Protein AF-A0AAE6G2M6-F1 (afdb_monomer)

Radius of gyration: 33.97 Å; Cα contacts (8 Å, |Δi|>4): 49; chains: 1; bounding box: 61×65×85 Å

Secondary structure (DSSP, 8-state):
----PPP--S-HHHHHHHHHH-HHHHHHHHHTT--HHHHHHHHHHHHH-TTPPPPPP---HHHHHHTT--PPPHHHHHHHHHHHHTTTTS-PPPGGG--S------S-----TT--TTPPPP---HHHHHHHHHHS----S---

Sequence (144 aa):
MSEQKPRLKRPVENVRAELLADPDTQRIAKSLDMELEAYVELVLDYAQNPDKEPTLIVAPDEELRAAGYNPPSTQDVANFFIAAANGELGIGPPKSYYSGFEGKQDDASKPSLRGDEGQEPVKVDEETSQKLRQHVPKGGPDRV

pLDDT: mean 75.99, std 15.02, range [40.41, 92.81]

Solvent-accessible surface area (backbone atoms only — not comparable to full-atom values): 9614 Å² total; per-residue (Å²): 132,86,79,79,65,76,64,67,86,65,64,66,70,62,52,50,54,50,47,74,71,31,68,65,53,48,52,50,19,59,74,68,77,40,58,52,70,61,45,52,52,53,54,50,49,45,36,70,37,57,85,63,72,87,82,85,83,87,71,57,66,67,59,39,41,76,73,71,44,82,72,78,50,75,63,56,53,50,50,50,53,52,35,50,76,70,54,68,68,75,72,60,76,58,78,88,70,60,82,84,70,83,65,79,86,68,85,86,72,78,88,60,96,78,73,65,88,86,65,80,82,78,89,68,58,69,71,60,51,53,58,53,57,70,72,49,82,84,78,72,87,87,81,134

Structure (mmCIF, N/CA/C/O backbone):
data_AF-A0AAE6G2M6-F1
#
_entry.id   AF-A0AAE6G2M6-F1
#
loop_
_atom_site.group_PDB
_atom_site.id
_atom_site.type_symbol
_atom_site.label_atom_id
_atom_site.label_alt_id
_atom_site.label_comp_id
_atom_site.label_asym_id
_atom_site.label_entity_id
_atom_site.label_seq_id
_atom_site.pdbx_PDB_ins_code
_atom_site.Cartn_x
_atom_site.Cartn_y
_atom_site.Cartn_z
_atom_site.occupancy
_atom_site.B_iso_or_equiv
_atom_site.auth_seq_id
_atom_site.auth_comp_id
_atom_site.auth_asym_id
_atom_site.auth_atom_id
_atom_site.pdbx_PDB_model_num
ATOM 1 N N . MET A 1 1 ? -16.065 15.489 -14.392 1.00 40.44 1 MET A N 1
ATOM 2 C CA . MET A 1 1 ? -15.084 15.486 -15.494 1.00 40.44 1 MET A CA 1
ATOM 3 C C . MET A 1 1 ? -14.088 14.391 -15.176 1.00 40.44 1 MET A C 1
ATOM 5 O O . MET A 1 1 ? -13.344 14.545 -14.220 1.00 40.44 1 MET A O 1
ATOM 9 N N . SER A 1 2 ? -14.160 13.251 -15.857 1.00 53.81 2 SER A N 1
ATOM 10 C CA . SER A 1 2 ? -13.215 12.151 -15.655 1.00 53.81 2 SER A CA 1
ATOM 11 C C . SER A 1 2 ? -11.900 12.550 -16.318 1.00 53.81 2 SER A C 1
ATOM 13 O O . SER A 1 2 ? -11.821 12.569 -17.546 1.00 53.81 2 SER A O 1
ATOM 15 N N . GLU A 1 3 ? -10.900 12.955 -15.540 1.00 62.78 3 GLU A N 1
ATOM 16 C CA . GLU A 1 3 ? -9.556 13.159 -16.079 1.00 62.78 3 GLU A CA 1
ATOM 17 C C . GLU A 1 3 ? -9.053 11.807 -16.596 1.00 62.78 3 GLU A C 1
ATOM 19 O O . GLU A 1 3 ? -8.903 10.852 -15.834 1.00 62.78 3 GLU A O 1
ATOM 24 N N . GLN A 1 4 ? -8.866 11.687 -17.914 1.00 62.31 4 GLN A N 1
ATOM 25 C CA . GLN A 1 4 ? -8.269 10.491 -18.499 1.00 62.31 4 GLN A CA 1
ATOM 26 C C . GLN A 1 4 ? -6.844 10.360 -17.970 1.00 62.31 4 GLN A C 1
ATOM 28 O O . GLN A 1 4 ? -5.968 11.165 -18.295 1.00 62.31 4 GLN A O 1
ATOM 33 N N . LYS A 1 5 ? -6.623 9.333 -17.153 1.00 66.94 5 LYS A N 1
ATOM 34 C CA . LYS A 1 5 ? -5.308 9.005 -16.617 1.00 66.94 5 LYS A CA 1
ATOM 35 C C . LYS A 1 5 ? -4.329 8.720 -17.772 1.00 66.94 5 LYS A C 1
ATOM 37 O O . LYS A 1 5 ? -4.695 8.043 -18.741 1.00 66.94 5 LYS A O 1
ATOM 42 N N . PRO A 1 6 ? -3.095 9.246 -17.706 1.00 69.00 6 PRO A N 1
ATOM 43 C CA . PRO A 1 6 ? -2.133 9.138 -18.793 1.00 69.00 6 PRO A CA 1
ATOM 44 C C . PRO A 1 6 ? -1.742 7.677 -19.033 1.00 69.00 6 PRO A C 1
ATOM 46 O O . PRO A 1 6 ? -1.255 6.995 -18.138 1.00 69.00 6 PRO A O 1
ATOM 49 N N . ARG A 1 7 ? -1.941 7.207 -20.268 1.00 74.81 7 ARG A N 1
ATOM 50 C CA . ARG A 1 7 ? -1.513 5.875 -20.720 1.00 74.81 7 ARG A CA 1
ATOM 51 C C . ARG A 1 7 ? -0.021 5.861 -21.035 1.00 74.81 7 ARG A C 1
ATOM 53 O O . ARG A 1 7 ? 0.515 6.858 -21.532 1.00 74.81 7 ARG A O 1
ATOM 60 N N . LEU A 1 8 ? 0.628 4.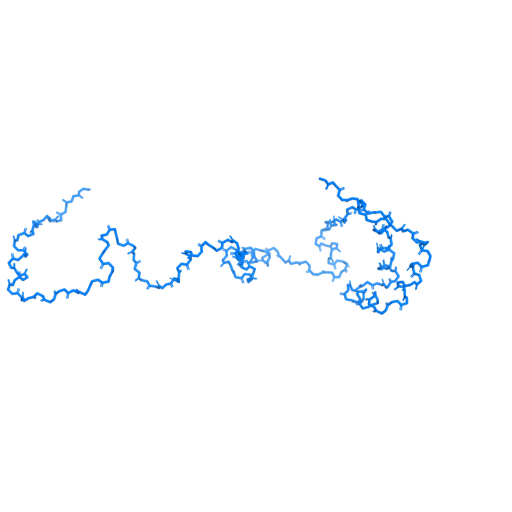717 -20.823 1.00 77.94 8 LEU A N 1
ATOM 61 C CA . LEU A 1 8 ? 2.008 4.500 -21.254 1.00 77.94 8 LEU A CA 1
ATOM 62 C C . LEU A 1 8 ? 2.112 4.677 -22.785 1.00 77.94 8 LEU A C 1
ATOM 64 O O . LEU A 1 8 ? 1.494 3.943 -23.551 1.00 77.94 8 LEU A O 1
ATOM 68 N N . LYS A 1 9 ? 2.868 5.685 -23.242 1.00 78.25 9 LYS A N 1
ATOM 69 C CA . LYS A 1 9 ? 3.095 5.967 -24.680 1.00 78.25 9 LYS A CA 1
ATOM 70 C C . LYS A 1 9 ? 4.384 5.343 -25.226 1.00 78.25 9 LYS A C 1
ATOM 72 O O . LYS A 1 9 ? 4.583 5.309 -26.436 1.00 78.25 9 LYS A O 1
ATOM 77 N N . ARG A 1 10 ? 5.285 4.928 -24.332 1.00 81.44 10 ARG A N 1
ATOM 78 C CA . ARG A 1 10 ? 6.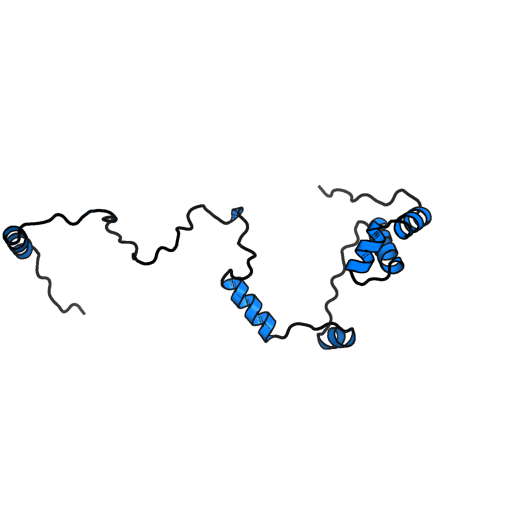601 4.357 -24.653 1.00 81.44 10 ARG A CA 1
ATOM 79 C C . ARG A 1 10 ? 6.511 2.821 -24.678 1.00 81.44 10 ARG A C 1
ATOM 81 O O . ARG A 1 10 ? 5.668 2.289 -23.960 1.00 81.44 10 ARG A O 1
ATOM 88 N N . PRO A 1 11 ? 7.357 2.116 -25.456 1.00 86.12 11 PRO A N 1
ATOM 89 C CA . PRO A 1 11 ? 7.412 0.653 -25.437 1.00 86.12 11 PRO A CA 1
ATOM 90 C C . PRO A 1 11 ? 7.692 0.117 -24.030 1.00 86.12 11 PRO A C 1
ATOM 92 O O . PRO A 1 11 ? 8.531 0.673 -23.315 1.00 86.12 11 PRO A O 1
ATOM 95 N N . VAL A 1 12 ? 7.003 -0.957 -23.647 1.00 84.94 12 VAL A N 1
ATOM 96 C CA . VAL A 1 12 ? 7.043 -1.521 -22.288 1.00 84.94 12 VAL A CA 1
ATOM 97 C C . VAL A 1 12 ? 8.442 -2.033 -21.948 1.00 84.94 12 VAL A C 1
ATOM 99 O O . VAL A 1 12 ? 8.921 -1.824 -20.840 1.00 84.94 12 VAL A O 1
ATOM 102 N N . GLU A 1 13 ? 9.139 -2.621 -22.916 1.00 86.38 13 GLU A N 1
ATOM 103 C CA . GLU A 1 13 ? 10.476 -3.200 -22.758 1.00 86.38 13 GLU A CA 1
ATOM 104 C C . GLU A 1 13 ? 11.520 -2.135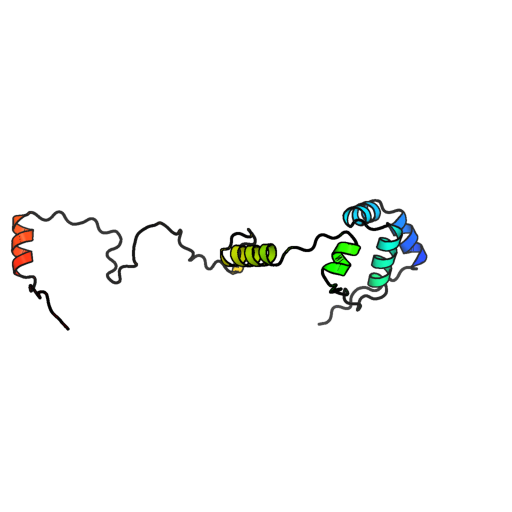 -22.402 1.00 86.38 13 GLU A C 1
ATOM 106 O O . GLU A 1 13 ? 12.378 -2.356 -21.548 1.00 86.38 13 GLU A O 1
ATOM 111 N N . ASN A 1 14 ? 11.408 -0.951 -23.010 1.00 87.50 14 ASN A N 1
ATOM 112 C CA . ASN A 1 14 ? 12.307 0.167 -22.735 1.00 87.50 14 ASN A CA 1
ATOM 113 C C . ASN A 1 14 ? 12.062 0.738 -21.335 1.00 87.50 14 ASN A C 1
ATOM 115 O O . ASN A 1 14 ? 13.012 1.031 -20.615 1.00 87.50 14 ASN A O 1
ATOM 119 N N . VAL A 1 15 ? 10.790 0.868 -20.940 1.00 87.38 15 VAL A N 1
ATOM 120 C CA . VAL A 1 15 ? 10.418 1.366 -19.607 1.00 87.38 15 VAL A CA 1
ATOM 121 C C . VAL A 1 15 ? 10.800 0.356 -18.523 1.00 87.38 15 VAL A C 1
ATOM 123 O O . VAL A 1 15 ? 11.282 0.754 -17.470 1.00 87.38 15 VAL A O 1
ATOM 126 N N . ARG A 1 16 ? 10.669 -0.949 -18.787 1.00 89.88 16 ARG A N 1
ATOM 127 C CA . ARG A 1 16 ? 11.130 -2.009 -17.881 1.00 89.88 16 ARG A CA 1
ATOM 128 C C . ARG A 1 16 ? 12.629 -1.894 -17.605 1.00 89.88 16 ARG A C 1
ATOM 130 O O . ARG A 1 16 ? 13.032 -1.911 -16.448 1.00 89.88 16 ARG A O 1
ATOM 137 N N . ALA A 1 17 ? 13.449 -1.763 -18.649 1.00 89.94 17 ALA A N 1
ATOM 138 C CA . ALA A 1 17 ? 14.898 -1.636 -18.495 1.00 89.94 17 ALA A CA 1
ATOM 139 C C . ALA A 1 17 ? 15.296 -0.360 -17.728 1.00 89.94 17 ALA A C 1
ATOM 141 O O . ALA A 1 17 ? 16.212 -0.398 -16.910 1.00 89.94 17 ALA A O 1
ATOM 142 N N . GLU A 1 18 ? 14.585 0.746 -17.964 1.00 88.88 18 GLU A N 1
ATOM 143 C CA . GLU A 1 18 ? 14.773 2.012 -17.247 1.00 88.88 18 GLU A CA 1
ATOM 144 C C . GLU A 1 18 ? 14.462 1.861 -15.751 1.00 88.88 18 GLU A C 1
ATOM 146 O O . GLU A 1 18 ? 15.285 2.229 -14.919 1.00 88.88 18 GLU A O 1
ATOM 151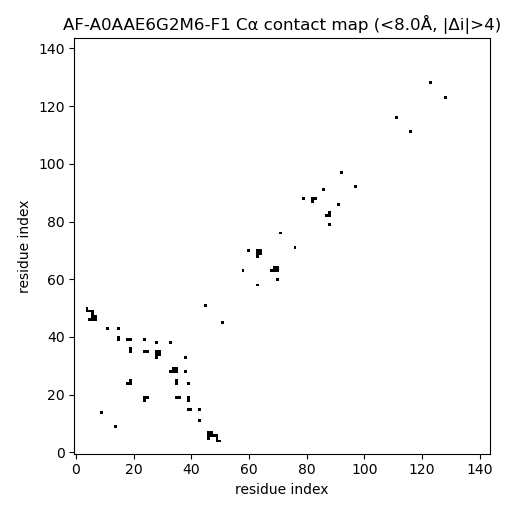 N N . LEU A 1 19 ? 13.324 1.249 -15.407 1.00 89.94 19 LEU A N 1
ATOM 152 C CA . LEU A 1 19 ? 12.914 1.036 -14.016 1.00 89.94 19 LEU A CA 1
ATOM 153 C C . LEU A 1 19 ? 13.827 0.051 -13.270 1.00 89.94 19 LEU A C 1
ATOM 155 O O . LEU A 1 19 ? 14.102 0.244 -12.092 1.00 89.94 19 LEU A O 1
ATOM 159 N N . LEU A 1 20 ? 14.347 -0.980 -13.943 1.00 91.44 20 LEU A N 1
ATOM 160 C CA . LEU A 1 20 ? 15.308 -1.906 -13.327 1.00 91.44 20 LEU A CA 1
ATOM 161 C C . LEU A 1 20 ? 16.647 -1.225 -13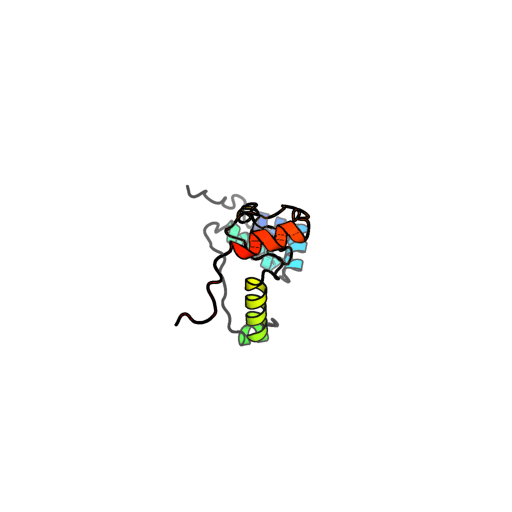.000 1.00 91.44 20 LEU A C 1
ATOM 163 O O . LEU A 1 20 ? 17.285 -1.549 -11.995 1.00 91.44 20 LEU A O 1
ATOM 167 N N . ALA A 1 21 ? 17.075 -0.277 -13.834 1.00 92.00 21 ALA A N 1
ATOM 168 C CA . ALA A 1 21 ? 18.307 0.482 -13.632 1.00 92.00 21 ALA A CA 1
ATOM 169 C C . ALA A 1 21 ? 18.144 1.674 -12.670 1.00 92.00 21 ALA A C 1
ATOM 171 O O . ALA A 1 21 ? 19.147 2.243 -12.236 1.00 92.00 21 ALA A O 1
ATOM 172 N N . ASP A 1 22 ? 16.909 2.062 -12.350 1.00 92.81 22 ASP A N 1
ATOM 173 C CA . ASP A 1 22 ? 16.614 3.242 -11.547 1.00 92.81 22 ASP A CA 1
ATOM 174 C C . ASP A 1 22 ? 16.853 2.995 -10.040 1.00 92.81 22 ASP A C 1
ATOM 176 O O . ASP A 1 22 ? 16.202 2.134 -9.433 1.00 92.81 22 ASP A O 1
ATOM 180 N N . PRO A 1 23 ? 17.760 3.752 -9.390 1.00 92.44 23 PRO A N 1
ATOM 181 C CA . PRO A 1 23 ? 18.059 3.578 -7.969 1.00 92.44 23 PRO A CA 1
ATOM 182 C C . PRO A 1 23 ? 16.871 3.900 -7.053 1.00 92.44 23 PRO A C 1
ATOM 184 O O . PRO A 1 23 ? 16.776 3.332 -5.960 1.00 92.44 23 PRO A O 1
ATOM 187 N N . ASP A 1 24 ? 15.958 4.784 -7.464 1.00 91.06 24 ASP A N 1
ATOM 188 C CA . ASP A 1 24 ? 14.772 5.090 -6.664 1.00 91.06 24 ASP A CA 1
ATOM 189 C C . ASP A 1 24 ? 13.774 3.931 -6.670 1.00 91.06 24 ASP A C 1
ATOM 191 O O . ASP A 1 24 ? 13.285 3.537 -5.608 1.00 91.06 24 ASP A O 1
ATOM 195 N N . THR A 1 25 ? 13.546 3.315 -7.828 1.00 91.25 25 THR A N 1
ATOM 196 C CA . THR A 1 25 ? 12.741 2.092 -7.957 1.00 91.25 25 THR A CA 1
ATOM 197 C C . THR A 1 25 ? 13.292 0.966 -7.072 1.00 91.25 25 THR A C 1
ATOM 199 O O . THR A 1 25 ? 12.534 0.333 -6.335 1.00 91.25 25 THR A O 1
ATOM 202 N N . GLN A 1 26 ? 14.616 0.776 -7.042 1.00 91.50 26 GLN A N 1
ATOM 203 C CA . GLN A 1 26 ? 15.272 -0.202 -6.159 1.00 91.50 26 GLN A CA 1
ATOM 204 C C . GLN A 1 26 ? 15.057 0.096 -4.675 1.00 91.50 26 GLN A C 1
ATOM 206 O O . GLN A 1 26 ? 14.758 -0.800 -3.880 1.00 91.50 26 GLN A O 1
ATOM 211 N N . ARG A 1 27 ? 15.180 1.368 -4.286 1.00 92.06 27 ARG A N 1
ATOM 212 C CA . ARG A 1 27 ? 14.952 1.804 -2.907 1.00 92.06 27 ARG A CA 1
ATOM 213 C C . ARG A 1 27 ? 13.507 1.568 -2.471 1.00 92.06 27 ARG A C 1
ATOM 215 O O . ARG A 1 27 ? 13.286 1.145 -1.337 1.00 92.06 27 ARG A O 1
ATOM 222 N N . ILE A 1 28 ? 12.542 1.831 -3.352 1.00 90.62 28 ILE A N 1
ATOM 223 C CA . ILE A 1 28 ? 11.118 1.641 -3.060 1.00 90.62 28 ILE A CA 1
ATOM 224 C C . ILE A 1 28 ? 10.790 0.153 -2.938 1.00 90.62 28 ILE A C 1
ATOM 226 O O . ILE A 1 28 ? 10.197 -0.232 -1.933 1.00 90.62 28 ILE A O 1
ATOM 230 N N . ALA A 1 29 ? 11.237 -0.686 -3.877 1.00 91.44 29 ALA A N 1
ATOM 231 C CA . ALA A 1 29 ? 11.020 -2.133 -3.813 1.00 91.44 29 ALA A CA 1
ATOM 232 C C . ALA A 1 29 ? 11.520 -2.715 -2.480 1.00 91.44 29 ALA A C 1
ATOM 234 O O . ALA A 1 29 ? 10.774 -3.386 -1.769 1.00 91.44 29 ALA A O 1
ATOM 235 N N . LYS A 1 30 ? 12.727 -2.319 -2.055 1.00 91.19 30 LYS A N 1
ATOM 236 C CA . LYS A 1 30 ? 13.285 -2.705 -0.753 1.00 91.19 30 LYS A CA 1
ATOM 237 C C . LYS A 1 30 ? 12.462 -2.201 0.437 1.00 91.19 30 LYS A C 1
ATOM 239 O O . LYS A 1 30 ? 12.341 -2.905 1.432 1.00 91.19 30 LYS A O 1
ATOM 244 N N . SER A 1 31 ? 11.917 -0.985 0.369 1.00 90.50 31 SER A N 1
ATOM 245 C CA . SER A 1 31 ? 11.079 -0.441 1.450 1.00 90.50 31 SER A CA 1
ATOM 246 C C . SER A 1 31 ? 9.736 -1.159 1.600 1.00 90.50 31 SER A C 1
ATOM 248 O O . SER A 1 31 ? 9.170 -1.162 2.689 1.00 90.50 31 SER A O 1
ATOM 250 N N . LEU A 1 32 ? 9.249 -1.763 0.515 1.00 86.69 32 LEU A N 1
ATOM 251 C CA . LEU A 1 32 ? 8.012 -2.537 0.476 1.00 86.69 32 LEU A CA 1
ATOM 252 C C . LEU A 1 32 ? 8.248 -4.035 0.716 1.00 86.69 32 LEU A C 1
ATOM 254 O O . LEU A 1 32 ? 7.291 -4.798 0.660 1.00 86.69 32 LEU A O 1
ATOM 258 N N . ASP A 1 33 ? 9.497 -4.441 0.971 1.00 88.06 33 ASP A N 1
ATOM 259 C CA . ASP A 1 33 ? 9.916 -5.843 1.086 1.00 88.06 33 ASP A CA 1
ATOM 260 C C . ASP A 1 33 ? 9.493 -6.685 -0.136 1.00 88.06 33 ASP A C 1
ATOM 262 O O . ASP A 1 33 ? 9.009 -7.809 -0.029 1.00 88.06 33 ASP A O 1
ATOM 266 N N . MET A 1 34 ? 9.636 -6.097 -1.330 1.00 89.19 34 MET A N 1
ATOM 267 C CA . MET A 1 34 ? 9.301 -6.717 -2.611 1.00 89.19 34 MET A CA 1
ATOM 268 C C . MET A 1 34 ? 10.553 -6.923 -3.463 1.00 89.19 34 MET A C 1
ATOM 270 O O . MET A 1 34 ? 11.450 -6.079 -3.490 1.00 89.19 34 MET A O 1
ATOM 274 N N . GLU A 1 35 ? 10.565 -8.008 -4.237 1.00 92.44 35 GLU A N 1
ATOM 275 C CA . GLU A 1 35 ? 11.549 -8.201 -5.305 1.00 92.44 35 GLU A CA 1
ATOM 276 C C . GLU A 1 35 ? 11.439 -7.071 -6.340 1.00 92.44 35 GLU A C 1
ATOM 278 O O . GLU A 1 35 ? 10.335 -6.662 -6.721 1.00 92.44 35 GLU A O 1
ATOM 283 N N . LEU A 1 36 ? 12.585 -6.570 -6.809 1.00 90.44 36 LEU A N 1
ATOM 284 C CA . LEU A 1 36 ? 12.650 -5.435 -7.733 1.00 90.44 36 LEU A CA 1
ATOM 285 C C . LEU A 1 36 ? 11.848 -5.711 -9.006 1.00 90.44 36 LEU A C 1
ATOM 287 O O . LEU A 1 36 ? 11.034 -4.889 -9.424 1.00 90.44 36 LEU A O 1
ATOM 291 N N . GLU A 1 37 ? 12.043 -6.885 -9.598 1.00 91.56 37 GLU A N 1
ATOM 292 C CA . GLU A 1 37 ? 11.351 -7.320 -10.804 1.00 91.56 37 GLU A CA 1
ATOM 293 C C . GLU A 1 37 ? 9.834 -7.352 -10.590 1.00 91.56 37 GLU A C 1
ATOM 295 O O . GLU A 1 37 ? 9.082 -6.876 -11.440 1.00 91.56 37 GLU A O 1
ATOM 300 N N . ALA A 1 38 ? 9.374 -7.841 -9.434 1.00 91.44 38 ALA A N 1
ATOM 301 C CA . ALA A 1 38 ? 7.951 -7.899 -9.106 1.00 91.44 38 ALA A CA 1
ATOM 302 C C . ALA A 1 38 ? 7.342 -6.497 -8.949 1.00 91.44 38 ALA A C 1
ATOM 304 O O . ALA A 1 38 ? 6.229 -6.245 -9.415 1.00 91.44 38 ALA A O 1
ATOM 305 N N . TYR A 1 39 ? 8.080 -5.567 -8.338 1.00 92.31 39 TYR A N 1
ATOM 306 C CA . TYR A 1 39 ? 7.654 -4.175 -8.221 1.00 92.31 39 TYR A CA 1
ATOM 307 C C . TYR A 1 39 ? 7.585 -3.477 -9.590 1.00 92.31 39 TYR A C 1
ATOM 309 O O . TYR A 1 39 ? 6.611 -2.782 -9.880 1.00 92.31 39 TYR A O 1
ATOM 317 N N . VAL A 1 40 ? 8.570 -3.696 -10.466 1.00 92.69 40 VAL A N 1
ATOM 318 C CA . VAL A 1 40 ? 8.573 -3.127 -11.824 1.00 92.69 40 VAL A CA 1
ATOM 319 C C . VAL A 1 40 ? 7.385 -3.636 -12.641 1.00 92.69 40 VAL A C 1
ATOM 321 O O . VAL A 1 40 ? 6.700 -2.832 -13.275 1.00 92.69 40 VAL A O 1
ATOM 324 N N . GLU A 1 41 ? 7.085 -4.936 -12.593 1.00 91.56 41 GLU A N 1
ATOM 325 C CA . GLU A 1 41 ? 5.903 -5.488 -13.267 1.00 91.56 41 GLU A CA 1
ATOM 326 C C . GLU A 1 41 ? 4.599 -4.891 -12.729 1.00 91.56 41 GLU A C 1
ATOM 328 O O . GLU A 1 41 ? 3.713 -4.549 -13.513 1.00 91.56 41 GLU A O 1
ATOM 333 N N . LEU A 1 42 ? 4.497 -4.691 -11.411 1.00 89.88 42 LEU A N 1
ATOM 334 C CA . LEU A 1 42 ? 3.337 -4.053 -10.792 1.00 89.88 42 LEU A CA 1
ATOM 335 C C . LEU A 1 42 ? 3.126 -2.626 -11.320 1.00 89.88 42 LEU A C 1
ATOM 337 O O . LEU A 1 42 ? 2.015 -2.258 -11.703 1.00 89.88 42 LEU A O 1
ATOM 341 N N . VAL A 1 43 ? 4.190 -1.822 -11.377 1.00 89.62 43 VAL A N 1
ATOM 342 C CA . VAL A 1 43 ? 4.134 -0.446 -11.899 1.00 89.62 43 VAL A CA 1
ATOM 343 C C . VAL A 1 43 ? 3.739 -0.438 -13.376 1.00 89.62 43 VAL A C 1
ATOM 345 O O . VAL A 1 43 ? 2.892 0.360 -13.787 1.00 89.62 43 VAL A O 1
ATOM 348 N N . LEU A 1 44 ? 4.322 -1.331 -14.179 1.00 90.25 44 LEU A N 1
ATOM 349 C CA . LEU A 1 44 ? 4.018 -1.440 -15.605 1.00 90.25 44 LEU A CA 1
ATOM 350 C C . LEU A 1 44 ? 2.568 -1.859 -15.856 1.00 90.25 44 LEU A C 1
ATOM 352 O O . LEU A 1 44 ? 1.947 -1.332 -16.779 1.00 90.25 44 LEU A O 1
ATOM 356 N N . ASP A 1 45 ? 2.023 -2.759 -15.044 1.00 89.81 45 ASP A N 1
ATOM 357 C CA . ASP A 1 45 ? 0.636 -3.207 -15.141 1.00 89.81 45 ASP A CA 1
ATOM 358 C C . ASP A 1 45 ? -0.354 -2.056 -14.894 1.00 89.81 45 ASP A C 1
ATOM 360 O O . ASP A 1 45 ? -1.245 -1.825 -15.714 1.00 89.81 45 ASP A O 1
ATOM 364 N N . TYR A 1 46 ? -0.156 -1.252 -13.844 1.00 88.75 46 TYR A N 1
ATOM 365 C CA . TYR A 1 46 ? -1.002 -0.074 -13.601 1.00 88.75 46 TYR A CA 1
ATOM 366 C C . TYR A 1 46 ? -0.797 1.042 -14.630 1.00 88.75 46 TYR A C 1
ATOM 368 O O . TYR A 1 46 ? -1.737 1.765 -14.962 1.00 88.75 46 TYR A O 1
ATOM 376 N N . ALA A 1 47 ? 0.413 1.192 -15.171 1.00 87.12 47 ALA A N 1
ATOM 377 C CA . ALA A 1 47 ? 0.683 2.194 -16.197 1.00 87.12 47 ALA A CA 1
ATOM 378 C C . ALA A 1 47 ? 0.074 1.829 -17.567 1.00 87.12 47 ALA A C 1
ATOM 380 O O . ALA A 1 47 ? -0.295 2.715 -18.347 1.00 87.12 47 ALA A O 1
ATOM 381 N N . GLN A 1 48 ? -0.045 0.532 -17.866 1.00 86.94 48 GLN A N 1
ATOM 382 C CA . GLN A 1 48 ? -0.739 0.018 -19.051 1.00 86.94 48 GLN A CA 1
ATOM 383 C C . GLN A 1 48 ? -2.259 0.016 -18.870 1.00 86.94 48 GLN A C 1
ATOM 385 O O . GLN A 1 48 ? -2.991 0.303 -19.819 1.00 86.94 48 GLN A O 1
ATOM 390 N N . ASN A 1 49 ? -2.724 -0.240 -17.647 1.00 88.06 49 ASN A N 1
ATOM 391 C CA . ASN A 1 49 ? -4.133 -0.314 -17.287 1.00 88.06 49 ASN A CA 1
ATOM 392 C C . ASN A 1 49 ? -4.502 0.818 -16.314 1.00 88.06 49 ASN A C 1
ATOM 394 O O . ASN A 1 49 ? -4.754 0.561 -15.138 1.00 88.06 49 ASN A O 1
ATOM 398 N N . PRO A 1 50 ? -4.573 2.083 -16.766 1.00 82.56 50 PRO A N 1
ATOM 399 C CA . PRO A 1 50 ? -4.785 3.216 -15.862 1.00 82.56 50 PRO A CA 1
ATOM 400 C C . PRO A 1 50 ? -6.155 3.205 -15.162 1.00 82.56 50 PRO A C 1
ATOM 402 O O . PRO A 1 50 ? -6.322 3.794 -14.090 1.00 82.56 50 PRO A O 1
ATOM 405 N N . ASP A 1 51 ? -7.138 2.534 -15.760 1.00 86.00 51 ASP A N 1
ATOM 406 C CA . ASP A 1 51 ? -8.482 2.368 -15.202 1.00 86.00 51 ASP A CA 1
ATOM 407 C C . ASP A 1 51 ? -8.552 1.215 -14.183 1.00 86.00 51 ASP A C 1
ATOM 409 O O . ASP A 1 51 ? -9.575 1.039 -13.527 1.00 86.00 51 ASP A O 1
ATOM 413 N N . LYS A 1 52 ? -7.472 0.435 -14.023 1.00 86.44 52 LYS A N 1
ATOM 414 C CA . LYS A 1 52 ? -7.395 -0.637 -13.031 1.00 86.44 52 LYS A CA 1
ATOM 415 C C . LYS A 1 52 ? -7.387 -0.039 -11.629 1.00 86.44 52 LYS A C 1
ATOM 417 O O . LYS A 1 52 ? -6.545 0.796 -11.291 1.00 86.44 52 LYS A O 1
ATOM 422 N N . GLU A 1 53 ? -8.324 -0.489 -10.809 1.00 84.62 53 GLU A N 1
ATOM 423 C CA . GLU A 1 53 ? -8.363 -0.149 -9.393 1.00 84.62 53 GLU A CA 1
ATOM 424 C C . GLU A 1 53 ? -7.423 -1.065 -8.595 1.00 84.62 53 GLU A C 1
ATOM 426 O O . GLU A 1 53 ? -7.266 -2.245 -8.939 1.00 84.62 53 GLU A O 1
ATOM 431 N N . PRO A 1 54 ? -6.777 -0.549 -7.535 1.00 82.81 54 PRO A N 1
ATOM 432 C CA . PRO A 1 54 ? -5.982 -1.379 -6.646 1.00 82.81 54 PRO A CA 1
ATOM 433 C C . PRO A 1 54 ? -6.874 -2.432 -5.988 1.00 82.81 54 PRO A C 1
ATOM 435 O O . PRO A 1 54 ? -7.927 -2.126 -5.430 1.00 82.81 54 PRO A O 1
ATOM 438 N N . THR A 1 55 ? -6.452 -3.692 -6.061 1.00 81.69 55 THR A N 1
ATOM 439 C CA . THR A 1 55 ? -7.205 -4.797 -5.466 1.00 81.69 55 THR A CA 1
ATOM 440 C C . THR A 1 55 ? -6.910 -4.871 -3.974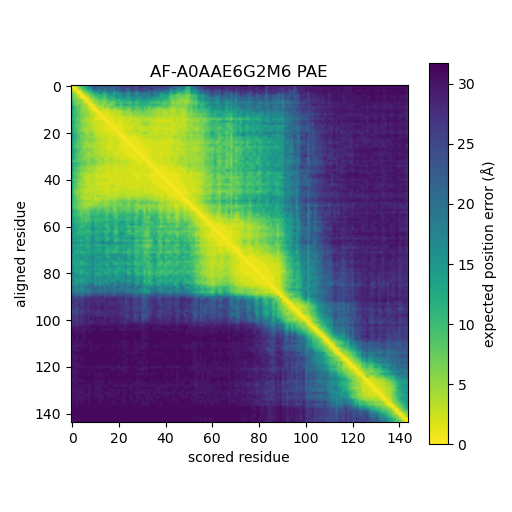 1.00 81.69 55 THR A C 1
ATOM 442 O O . THR A 1 55 ? -5.763 -5.061 -3.573 1.00 81.69 55 THR A O 1
ATOM 445 N N . LEU A 1 56 ? -7.948 -4.739 -3.150 1.00 81.44 56 LEU A N 1
ATOM 446 C CA . LEU A 1 56 ? -7.860 -4.996 -1.717 1.00 81.44 56 LEU A CA 1
ATOM 447 C C . LEU A 1 56 ? -8.069 -6.490 -1.475 1.00 81.44 56 LEU A C 1
ATOM 449 O O . LEU A 1 56 ? -9.134 -7.030 -1.772 1.00 81.44 56 LEU A O 1
ATOM 453 N N . ILE A 1 57 ? -7.044 -7.157 -0.951 1.00 81.00 57 ILE A N 1
ATOM 454 C CA . ILE A 1 57 ? -7.114 -8.570 -0.584 1.00 81.00 57 ILE A CA 1
ATOM 455 C C . ILE A 1 57 ? -7.511 -8.646 0.889 1.00 81.00 57 ILE A C 1
ATOM 457 O O . ILE A 1 57 ? -6.797 -8.145 1.754 1.00 81.00 57 ILE A O 1
ATOM 461 N N . VAL A 1 58 ? -8.655 -9.270 1.166 1.00 85.38 58 VAL A N 1
ATOM 462 C CA . VAL A 1 58 ? -9.078 -9.611 2.527 1.00 85.38 58 VAL A CA 1
ATOM 463 C C . VAL A 1 58 ? -8.726 -11.074 2.748 1.00 85.38 58 VAL A C 1
ATOM 465 O O . VAL A 1 58 ? -9.296 -11.944 2.093 1.00 85.38 58 VAL A O 1
ATOM 468 N N . ALA A 1 59 ? -7.776 -11.330 3.642 1.00 86.19 59 ALA A N 1
ATOM 469 C CA . ALA A 1 59 ? -7.339 -12.673 4.000 1.00 86.19 59 ALA A CA 1
ATOM 470 C C . ALA A 1 59 ? -7.693 -12.969 5.469 1.00 86.19 59 ALA A C 1
ATOM 472 O O . ALA A 1 59 ? -7.646 -12.053 6.295 1.00 86.19 59 ALA A O 1
ATOM 473 N N . PRO A 1 60 ? -8.042 -14.219 5.817 1.00 90.38 60 PRO A N 1
ATOM 474 C CA . PRO A 1 60 ? -8.178 -14.647 7.204 1.00 90.38 60 PRO A CA 1
ATOM 475 C C . PRO A 1 60 ? -6.862 -14.508 7.979 1.00 90.38 60 PRO A C 1
ATOM 477 O O . PRO A 1 60 ? -5.778 -14.726 7.434 1.00 90.38 60 PRO A O 1
ATOM 480 N N . ASP A 1 61 ? -6.955 -14.255 9.286 1.00 90.00 61 ASP A N 1
ATOM 481 C CA . ASP A 1 61 ? -5.789 -14.117 10.173 1.00 90.00 61 ASP A CA 1
ATOM 482 C C . ASP A 1 61 ? -4.850 -15.335 10.144 1.00 90.00 61 ASP A C 1
ATOM 484 O O . ASP A 1 61 ? -3.642 -15.203 10.342 1.00 90.00 61 ASP A O 1
ATOM 488 N N . GLU A 1 62 ? -5.390 -16.533 9.904 1.00 90.75 62 GLU A N 1
ATOM 489 C CA . GLU A 1 62 ? -4.613 -17.772 9.797 1.00 90.75 62 GLU A CA 1
ATOM 490 C C . GLU A 1 62 ? -3.711 -17.783 8.557 1.00 90.75 62 GLU A C 1
ATOM 492 O O . GLU 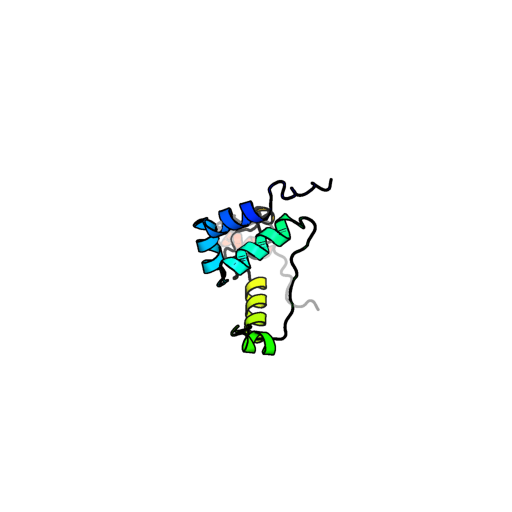A 1 62 ? -2.536 -18.138 8.658 1.00 90.75 62 GLU A O 1
ATOM 497 N N . GLU A 1 63 ? -4.232 -17.338 7.410 1.00 89.88 63 GLU A N 1
ATOM 498 C CA . GLU A 1 63 ? -3.477 -17.233 6.158 1.00 89.88 63 GLU A CA 1
ATOM 499 C C . GLU A 1 63 ? -2.409 -16.142 6.254 1.00 89.88 63 GLU A C 1
ATOM 501 O O . GLU A 1 63 ? -1.264 -16.351 5.854 1.00 89.88 63 GLU A O 1
ATOM 506 N N . LEU A 1 64 ? -2.752 -15.005 6.868 1.00 88.25 64 LEU A N 1
ATOM 507 C CA . LEU A 1 64 ? -1.805 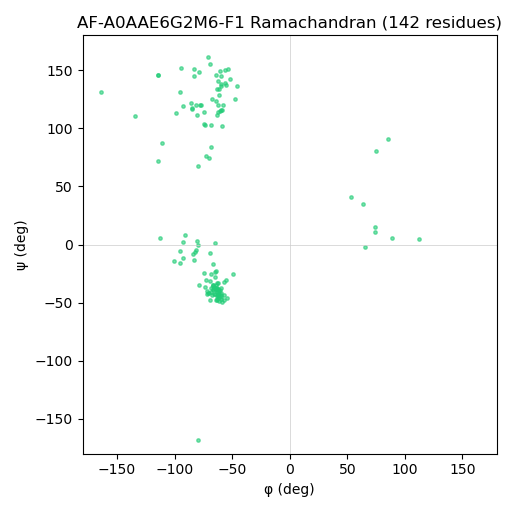-13.922 7.131 1.00 88.25 64 LEU A CA 1
ATOM 508 C C . LEU A 1 64 ? -0.649 -14.393 8.018 1.00 88.25 64 LEU A C 1
ATOM 510 O O . LEU A 1 64 ? 0.513 -14.118 7.717 1.00 88.25 64 LEU A O 1
ATOM 514 N N . ARG A 1 65 ? -0.948 -15.166 9.067 1.00 90.06 65 ARG A N 1
ATOM 515 C CA . ARG A 1 65 ? 0.073 -15.732 9.953 1.00 90.06 65 ARG A CA 1
ATOM 516 C C . ARG A 1 65 ? 0.946 -16.768 9.253 1.00 90.06 65 ARG A C 1
ATOM 518 O O . ARG A 1 65 ? 2.155 -16.781 9.472 1.00 90.06 65 ARG A O 1
ATOM 525 N N . ALA A 1 66 ? 0.362 -17.599 8.389 1.00 90.81 66 ALA A N 1
ATOM 526 C CA . ALA A 1 66 ? 1.111 -18.551 7.568 1.00 90.81 66 ALA A CA 1
ATOM 527 C C . ALA A 1 66 ? 2.061 -17.851 6.579 1.00 90.81 66 ALA A C 1
ATOM 529 O O . ALA A 1 66 ? 3.152 -18.354 6.322 1.00 90.81 66 ALA A O 1
ATOM 530 N N . ALA A 1 67 ? 1.680 -16.673 6.080 1.00 85.38 67 ALA A N 1
ATOM 531 C CA . ALA A 1 67 ? 2.514 -15.817 5.238 1.00 85.38 67 ALA A CA 1
ATOM 532 C C . ALA A 1 67 ? 3.542 -14.971 6.024 1.00 85.38 67 ALA A C 1
ATOM 534 O O . ALA A 1 67 ? 4.272 -14.186 5.425 1.00 85.38 67 ALA A O 1
ATOM 535 N N . GLY A 1 68 ? 3.630 -15.133 7.350 1.00 85.44 68 GLY A N 1
ATOM 536 C CA . GLY A 1 68 ? 4.609 -14.444 8.199 1.00 85.44 68 GLY A CA 1
ATOM 537 C C . GLY A 1 68 ? 4.161 -13.080 8.733 1.00 85.44 68 GLY A C 1
ATOM 538 O O . GLY A 1 68 ? 4.940 -12.409 9.409 1.00 85.44 68 GLY A O 1
ATOM 539 N N . TYR A 1 69 ? 2.915 -12.672 8.490 1.00 86.94 69 TYR A N 1
ATOM 540 C CA . TYR A 1 69 ? 2.347 -11.461 9.079 1.00 86.94 69 TYR A CA 1
ATOM 541 C C . TYR A 1 69 ? 1.817 -11.730 10.492 1.00 86.94 69 TYR A C 1
ATOM 543 O O . TYR A 1 69 ? 1.365 -12.827 10.811 1.00 86.94 69 TYR A O 1
ATOM 551 N N . ASN A 1 70 ? 1.829 -10.713 11.355 1.00 88.81 70 ASN A N 1
ATOM 552 C CA . ASN A 1 70 ? 1.251 -10.809 12.695 1.00 88.81 70 ASN A CA 1
ATOM 553 C C . ASN A 1 70 ? -0.012 -9.936 12.784 1.00 88.81 70 ASN A C 1
ATOM 555 O O . ASN A 1 70 ? 0.105 -8.755 13.123 1.00 88.81 70 ASN A O 1
ATOM 559 N N . PRO A 1 71 ? -1.200 -10.466 12.424 1.00 90.19 71 PRO A N 1
ATOM 560 C CA . PRO A 1 71 ? -2.437 -9.698 12.501 1.00 90.19 71 PRO A CA 1
ATOM 561 C C . PRO A 1 71 ? -2.723 -9.290 13.959 1.00 90.19 71 PRO A C 1
ATOM 563 O O . PRO A 1 71 ? -2.466 -10.080 14.875 1.00 90.19 71 PRO A O 1
ATOM 566 N N . PRO A 1 72 ? -3.223 -8.062 14.193 1.00 90.50 72 PRO A N 1
ATOM 567 C CA . PRO A 1 72 ? -3.518 -7.575 15.536 1.00 90.50 72 PRO A CA 1
ATOM 568 C C . PRO A 1 72 ? -4.623 -8.412 16.182 1.00 90.50 72 PRO A C 1
ATOM 570 O O . PRO A 1 72 ? -5.546 -8.869 15.508 1.00 90.50 72 PRO A O 1
ATOM 573 N N . SER A 1 73 ? -4.558 -8.601 17.501 1.00 91.62 73 SER A N 1
ATOM 574 C CA . SER A 1 73 ? -5.620 -9.319 18.203 1.00 91.62 73 SER A CA 1
ATOM 575 C C . SER A 1 73 ? -6.901 -8.485 18.264 1.00 91.62 73 SER A C 1
ATOM 577 O O . SER A 1 73 ? -6.886 -7.256 18.164 1.00 91.62 73 SER A O 1
ATOM 579 N N . THR A 1 74 ? -8.034 -9.137 18.524 1.00 89.50 74 THR A N 1
ATOM 580 C CA . THR A 1 74 ? -9.313 -8.441 18.729 1.00 89.50 74 THR A CA 1
ATOM 581 C C . THR A 1 74 ? -9.251 -7.417 19.866 1.00 89.50 74 THR A C 1
ATOM 583 O O . THR A 1 74 ? -9.925 -6.392 19.801 1.00 89.50 74 THR A O 1
ATOM 586 N N . GLN A 1 75 ? -8.445 -7.674 20.903 1.00 91.44 75 GLN A N 1
ATOM 587 C CA . GLN A 1 75 ? -8.239 -6.734 22.008 1.00 91.44 75 GLN A CA 1
ATOM 588 C C . GLN A 1 75 ? -7.421 -5.518 21.570 1.00 91.44 75 GLN A C 1
ATOM 590 O O . GLN A 1 75 ? -7.784 -4.397 21.917 1.00 91.44 75 GLN A O 1
ATOM 595 N N . ASP A 1 76 ? -6.373 -5.719 20.770 1.00 89.38 76 ASP A N 1
ATOM 596 C CA . ASP A 1 76 ? -5.553 -4.618 20.249 1.00 89.38 76 ASP A CA 1
ATOM 597 C C . ASP A 1 76 ? -6.386 -3.693 19.361 1.00 89.38 76 ASP A C 1
ATOM 599 O O . ASP A 1 76 ? -6.328 -2.470 19.489 1.00 89.38 76 ASP A O 1
ATOM 603 N N . VAL A 1 77 ? -7.233 -4.281 18.515 1.00 91.00 77 VAL A N 1
ATOM 604 C CA . VAL A 1 77 ? -8.163 -3.541 17.659 1.00 91.00 77 VAL A CA 1
ATOM 605 C C . VAL A 1 77 ? -9.203 -2.782 18.493 1.00 91.00 77 VAL A C 1
ATOM 607 O O . VAL A 1 77 ? -9.480 -1.615 18.218 1.00 91.00 77 VAL A O 1
ATOM 610 N N . ALA A 1 78 ? -9.758 -3.397 19.542 1.00 91.06 78 ALA A N 1
ATOM 611 C CA . ALA A 1 78 ? -10.696 -2.721 20.439 1.00 91.06 78 ALA A CA 1
ATOM 612 C C . ALA A 1 78 ? -10.045 -1.523 21.151 1.00 91.06 78 ALA A C 1
ATOM 614 O O . ALA A 1 78 ? -10.615 -0.433 21.171 1.00 91.06 78 ALA A O 1
ATOM 615 N N . ASN A 1 79 ? -8.829 -1.701 21.671 1.00 90.81 79 ASN A N 1
ATOM 616 C CA . ASN A 1 79 ? -8.066 -0.634 22.317 1.00 90.81 79 ASN A CA 1
ATOM 617 C C . ASN A 1 79 ? -7.740 0.501 21.341 1.00 90.81 79 ASN A C 1
ATOM 619 O O . ASN A 1 79 ? -7.844 1.668 21.708 1.00 90.81 79 ASN A O 1
ATOM 623 N N . PHE A 1 80 ? -7.416 0.176 20.087 1.00 88.88 80 PHE A N 1
ATOM 624 C CA . PHE A 1 80 ? -7.217 1.168 19.036 1.00 88.88 80 PHE A CA 1
ATOM 625 C C . PHE A 1 80 ? -8.476 2.012 18.794 1.00 88.88 80 PHE A C 1
ATOM 627 O O . PHE A 1 80 ? -8.386 3.236 18.730 1.00 88.88 80 PHE A O 1
ATOM 634 N N . PHE A 1 81 ? -9.660 1.394 18.713 1.00 88.50 81 PHE A N 1
ATOM 635 C CA . PHE A 1 81 ? -10.915 2.137 18.550 1.00 88.50 81 PHE A CA 1
ATOM 636 C C . PHE A 1 81 ? -11.275 2.986 19.775 1.00 88.50 81 PHE A C 1
ATOM 638 O O . PHE A 1 81 ? -11.793 4.090 19.612 1.00 88.50 81 PHE A O 1
ATOM 645 N N . ILE A 1 82 ? -10.974 2.515 20.988 1.00 90.06 82 ILE A N 1
ATOM 646 C CA . ILE A 1 82 ? -11.151 3.303 22.217 1.00 90.06 82 ILE A CA 1
ATOM 647 C C . ILE A 1 82 ? -10.219 4.522 22.200 1.00 90.06 82 ILE A C 1
ATOM 649 O O . ILE A 1 82 ? -10.678 5.645 22.392 1.00 90.06 82 ILE A O 1
ATOM 653 N N . ALA A 1 83 ? -8.938 4.327 21.881 1.00 85.25 83 ALA A N 1
ATOM 654 C CA . ALA A 1 83 ? -7.975 5.416 21.736 1.00 85.25 83 ALA A CA 1
ATOM 655 C C . ALA A 1 83 ? -8.394 6.411 20.635 1.00 85.25 83 ALA A C 1
ATOM 657 O O . ALA A 1 83 ? -8.247 7.621 20.800 1.00 85.25 83 ALA A O 1
ATOM 658 N N . ALA A 1 84 ? -8.975 5.924 19.532 1.00 84.62 84 ALA A N 1
ATOM 659 C CA . ALA A 1 84 ? -9.540 6.762 18.473 1.00 84.62 84 ALA A CA 1
ATOM 660 C C . ALA A 1 84 ? -10.679 7.645 18.986 1.00 84.62 84 ALA A C 1
ATOM 662 O O . ALA A 1 84 ? -10.678 8.851 18.748 1.00 84.62 84 ALA A O 1
ATOM 663 N N . ALA A 1 85 ? -11.631 7.051 19.710 1.00 82.62 85 ALA A N 1
ATOM 664 C CA . ALA A 1 85 ? -12.767 7.764 20.285 1.00 82.62 85 ALA A CA 1
ATOM 665 C C . ALA A 1 85 ? -12.328 8.819 21.312 1.00 82.62 85 ALA A C 1
ATOM 667 O O . ALA A 1 85 ? -12.937 9.883 21.400 1.00 82.62 85 ALA A O 1
ATOM 668 N N . ASN A 1 86 ? -11.240 8.552 22.034 1.00 82.75 86 ASN A N 1
ATOM 669 C CA . ASN A 1 86 ? -10.655 9.478 23.001 1.00 82.75 86 ASN A CA 1
ATOM 670 C C . ASN A 1 86 ? -9.760 10.558 22.360 1.00 82.75 86 ASN A C 1
ATOM 672 O O . ASN A 1 86 ? -9.273 11.443 23.060 1.00 82.75 86 ASN A O 1
ATOM 676 N N . GLY A 1 87 ? -9.516 10.505 21.044 1.00 79.56 87 GLY A N 1
ATOM 677 C CA . GLY A 1 87 ? -8.625 11.442 20.348 1.00 79.56 87 GLY A CA 1
ATOM 678 C C . GLY A 1 87 ? -7.130 11.210 20.611 1.00 79.56 87 GLY A C 1
ATOM 679 O O . GLY A 1 87 ? -6.303 12.065 20.300 1.00 79.56 87 GLY A O 1
ATOM 680 N N . GLU A 1 88 ? -6.762 10.050 21.154 1.00 77.19 88 GLU A N 1
ATOM 681 C CA . GLU A 1 88 ? -5.398 9.706 21.576 1.00 77.19 88 GLU A CA 1
ATOM 682 C C . GLU A 1 88 ? -4.522 9.187 20.426 1.00 77.19 88 GLU A C 1
ATOM 684 O O . GLU A 1 88 ? -3.310 9.052 20.578 1.00 77.19 88 GLU A O 1
ATOM 689 N N . LEU A 1 89 ? -5.100 8.939 19.245 1.00 79.50 89 LEU A N 1
ATOM 690 C CA . LEU A 1 89 ? -4.345 8.462 18.081 1.00 79.50 89 LEU A CA 1
ATOM 691 C C . LEU A 1 89 ? -3.386 9.507 17.493 1.00 79.50 89 LEU A C 1
ATOM 693 O O . LEU A 1 89 ? -2.659 9.198 16.551 1.00 79.50 89 LEU A O 1
ATOM 697 N N . GLY A 1 90 ? -3.414 10.760 17.961 1.00 67.81 90 GLY A N 1
ATOM 698 C CA . GLY A 1 90 ? -2.624 11.853 17.374 1.00 67.81 90 GLY A CA 1
ATOM 699 C C . GLY A 1 90 ? -3.037 12.210 15.938 1.00 67.81 90 GLY A C 1
ATOM 700 O O . GLY A 1 90 ? -2.538 13.177 15.366 1.00 67.81 90 GLY A O 1
ATOM 701 N N . ILE A 1 91 ? -4.002 11.477 15.377 1.00 65.25 91 ILE A N 1
ATOM 702 C CA . ILE A 1 91 ? -4.779 11.820 14.193 1.00 65.25 91 ILE A CA 1
ATOM 703 C C . ILE A 1 91 ? -5.853 12.795 14.676 1.00 65.25 91 ILE A C 1
ATOM 705 O O . ILE A 1 91 ? -7.029 12.458 14.789 1.00 65.25 91 ILE A O 1
ATOM 709 N N . GLY A 1 92 ? -5.419 13.988 15.090 1.00 60.28 92 GLY A N 1
ATOM 710 C CA . GLY A 1 92 ? -6.347 15.044 15.473 1.00 60.28 92 GLY A CA 1
ATOM 711 C C . GLY A 1 92 ? -7.345 15.289 14.336 1.00 60.28 92 GLY A C 1
ATOM 712 O O . GLY A 1 92 ? -7.006 15.063 13.166 1.00 60.28 92 GLY A O 1
ATOM 713 N N . PRO A 1 93 ? -8.573 15.740 14.642 1.00 60.22 93 PRO A N 1
ATOM 714 C CA . PRO A 1 93 ? -9.499 16.137 13.595 1.00 60.22 93 PRO A CA 1
ATOM 715 C C . PRO A 1 93 ? -8.791 17.145 12.668 1.00 60.22 93 PRO A C 1
ATOM 717 O O . PRO A 1 93 ? -7.957 17.927 13.134 1.00 60.22 93 PRO A O 1
ATOM 720 N N . PRO A 1 94 ? -9.016 17.116 11.342 1.00 60.84 94 PRO A N 1
ATOM 721 C CA . PRO A 1 94 ? -8.327 18.041 10.454 1.00 60.84 94 PRO A CA 1
ATOM 722 C C . PRO A 1 94 ? -8.591 19.477 10.912 1.00 60.84 94 PRO A C 1
ATOM 724 O O . PRO A 1 94 ? -9.659 19.762 11.447 1.00 60.84 94 PRO A O 1
ATOM 727 N N . LYS A 1 95 ? -7.650 20.406 10.682 1.00 62.09 95 LYS A N 1
ATOM 728 C CA . LYS A 1 95 ? -7.781 21.812 11.128 1.00 62.09 95 LYS A CA 1
ATOM 729 C C . LYS A 1 95 ? -9.130 22.462 10.766 1.00 62.09 95 LYS A C 1
ATOM 731 O O . LYS A 1 95 ? -9.563 23.375 11.451 1.00 62.09 95 LYS A O 1
ATOM 736 N N . SER A 1 96 ? -9.794 21.970 9.720 1.00 64.00 96 SER A N 1
ATOM 737 C CA . SER A 1 96 ? -11.130 22.371 9.266 1.00 64.00 96 SER A CA 1
ATOM 738 C C . SER A 1 96 ? -12.287 22.028 10.213 1.00 64.00 96 SER A C 1
ATOM 740 O O . SER A 1 96 ? -13.375 22.561 10.036 1.00 64.00 96 SER A O 1
ATOM 742 N N . TYR A 1 97 ? -12.085 21.122 11.167 1.00 61.44 97 TYR A N 1
ATOM 743 C CA . TYR A 1 97 ? -13.076 20.732 12.172 1.00 61.44 97 TYR A CA 1
ATOM 744 C C . TYR A 1 97 ? -12.959 21.546 13.458 1.00 61.44 97 TYR A C 1
ATOM 746 O O . TYR A 1 97 ? -13.874 21.490 14.272 1.00 61.44 97 TYR A O 1
ATOM 754 N N . TYR A 1 98 ? -11.874 22.309 13.624 1.00 64.44 98 TYR A N 1
ATOM 755 C CA . TYR A 1 98 ? -11.750 23.226 14.744 1.00 64.44 98 TYR A CA 1
ATOM 756 C C . TYR A 1 98 ? -12.522 24.499 14.423 1.00 64.44 98 TYR A C 1
ATOM 758 O O . TYR A 1 98 ? -12.143 25.262 13.530 1.00 64.44 98 TYR A O 1
ATOM 766 N N . SER A 1 99 ? -13.623 24.731 15.133 1.00 70.75 99 SER A N 1
ATOM 767 C CA . SER A 1 99 ? -14.464 25.913 14.913 1.00 70.75 99 SER A CA 1
ATOM 768 C C . SER A 1 99 ? -13.900 27.172 15.579 1.00 70.75 99 SER A C 1
ATOM 770 O O . SER A 1 99 ? -14.517 28.232 15.498 1.00 70.75 99 SER A O 1
ATOM 772 N N . GLY A 1 100 ? -12.754 27.066 16.267 1.00 67.50 100 GLY A N 1
ATOM 773 C CA . GLY A 1 100 ? -12.167 28.155 17.052 1.00 67.50 100 GLY A CA 1
ATOM 774 C C . GLY A 1 100 ? -12.906 28.421 18.367 1.00 67.50 100 GLY A C 1
ATOM 775 O O . GLY A 1 100 ? -12.641 29.426 19.020 1.00 67.50 100 GLY A O 1
ATOM 776 N N . PHE A 1 101 ? -13.820 27.524 18.750 1.00 67.25 101 PHE A N 1
ATOM 777 C CA . PHE A 1 101 ? -14.580 27.573 20.001 1.00 67.25 101 PHE A CA 1
ATOM 778 C C . PHE A 1 101 ? -14.214 26.434 20.958 1.00 67.25 101 PHE A C 1
ATOM 780 O O . PHE A 1 101 ? -14.840 26.321 22.012 1.00 67.25 101 PHE A O 1
ATOM 787 N N . GLU A 1 102 ? -13.211 25.604 20.641 1.00 70.12 102 GLU A N 1
ATOM 788 C CA . GLU A 1 102 ? -12.650 24.672 21.620 1.00 70.12 102 GLU A CA 1
ATOM 789 C C . GLU A 1 102 ? -11.904 25.475 22.690 1.00 70.12 102 GLU A C 1
ATOM 791 O O . GLU A 1 102 ? -10.698 25.722 22.615 1.00 70.12 102 GLU A O 1
ATOM 796 N N . GLY A 1 103 ? -12.661 25.957 23.674 1.00 57.28 103 GLY A N 1
ATOM 797 C CA . GLY A 1 103 ? -12.115 26.561 24.871 1.00 57.28 103 GLY A CA 1
ATOM 798 C C . GLY A 1 103 ? -11.155 25.576 25.521 1.00 57.28 103 GLY A C 1
ATOM 799 O O . GLY A 1 103 ? -11.443 24.379 25.605 1.00 57.28 103 GLY A O 1
ATOM 800 N N . LYS A 1 104 ? -10.007 26.085 25.981 1.00 52.34 104 LYS A N 1
ATOM 801 C CA . LYS A 1 104 ? -9.181 25.351 26.936 1.00 52.34 104 LYS A CA 1
ATOM 802 C C . LYS A 1 104 ? -10.112 24.849 28.026 1.00 52.34 104 LYS A C 1
ATOM 804 O O . LYS A 1 104 ? -10.871 25.630 28.597 1.00 52.34 104 LYS A O 1
ATOM 809 N N . GLN A 1 105 ? -10.078 23.546 28.254 1.00 52.47 105 GLN A N 1
ATOM 810 C CA . GLN A 1 105 ? -10.745 22.926 29.378 1.00 52.47 105 GLN A CA 1
ATOM 811 C C . GLN A 1 105 ? -9.974 23.346 30.634 1.00 52.47 105 GLN A C 1
ATOM 813 O O . GLN A 1 105 ? -9.164 22.596 31.165 1.00 52.47 105 GLN A O 1
ATOM 818 N N . ASP A 1 106 ? -10.159 24.604 31.030 1.00 45.81 106 ASP A N 1
ATOM 819 C CA . ASP A 1 106 ? -9.792 25.084 32.344 1.00 45.81 106 ASP A CA 1
ATOM 820 C C . ASP A 1 106 ? -10.846 24.511 33.291 1.00 45.81 106 ASP A C 1
ATOM 822 O O . ASP A 1 106 ? -12.049 24.770 33.179 1.00 45.81 106 ASP A O 1
ATOM 826 N N . ASP A 1 107 ? -10.375 23.634 34.171 1.00 50.16 107 ASP A N 1
ATOM 827 C CA . ASP A 1 107 ? -11.138 23.115 35.287 1.00 50.16 107 ASP A CA 1
ATOM 828 C C . ASP A 1 107 ? -11.881 24.250 36.012 1.00 50.16 107 ASP A C 1
ATOM 830 O O . ASP A 1 107 ? -11.320 25.299 36.323 1.00 50.16 107 ASP A O 1
ATOM 834 N N . ALA A 1 108 ? -13.140 23.966 36.347 1.00 51.06 108 ALA A N 1
ATOM 835 C CA . ALA A 1 108 ? -14.000 24.731 37.247 1.00 51.06 108 ALA A CA 1
ATOM 836 C C . ALA A 1 108 ? -14.589 26.057 36.725 1.00 51.06 108 ALA A C 1
ATOM 838 O O . ALA A 1 108 ? -14.254 27.133 37.201 1.00 51.06 108 ALA A O 1
ATOM 839 N N . SER A 1 109 ? -15.665 25.965 35.940 1.00 47.47 109 SER A N 1
ATOM 840 C CA . SER A 1 109 ? -16.935 26.569 36.374 1.00 47.47 109 SER A CA 1
ATOM 841 C C . SER A 1 109 ? -18.102 26.031 35.555 1.00 47.47 109 SER A C 1
ATOM 843 O O . SER A 1 109 ? -18.056 25.966 34.331 1.00 47.47 109 SER A O 1
ATOM 845 N N . LYS A 1 110 ? -19.172 25.617 36.233 1.00 57.34 110 LYS A N 1
ATOM 846 C CA . LYS A 1 110 ? -20.448 25.303 35.576 1.00 57.34 110 LYS A CA 1
ATOM 847 C C . LYS A 1 110 ? -20.934 26.593 34.901 1.00 57.34 110 LYS A C 1
ATOM 849 O O . LYS A 1 110 ? -20.922 27.612 35.590 1.00 57.34 110 LYS A O 1
ATOM 854 N N . PRO A 1 111 ? -21.390 26.575 33.636 1.00 53.16 111 PRO A N 1
ATOM 855 C CA . PRO A 1 111 ? -21.823 27.795 32.969 1.00 53.16 111 PRO A CA 1
ATOM 856 C C . PRO A 1 111 ? -22.991 28.389 33.753 1.00 53.16 111 PRO A C 1
ATOM 858 O O . PRO A 1 111 ? -24.048 27.766 33.909 1.00 53.16 111 PRO A O 1
ATOM 861 N N . SER A 1 112 ? -22.769 29.565 34.330 1.00 61.97 112 SER A N 1
ATOM 862 C CA . SER A 1 112 ? -23.762 30.208 35.173 1.00 61.97 112 SER A CA 1
ATOM 863 C C . SER A 1 112 ? -24.715 31.000 34.277 1.00 61.97 112 SER A C 1
ATOM 865 O O . SER A 1 112 ? -24.338 31.957 33.609 1.00 61.97 112 SER A O 1
ATOM 867 N N . LEU A 1 113 ? -26.000 30.634 34.272 1.00 55.34 113 LEU A N 1
ATOM 868 C CA . LEU A 1 113 ? -27.032 31.305 33.460 1.00 55.34 113 LEU A CA 1
ATOM 869 C C . LEU A 1 113 ? -27.291 32.776 33.874 1.00 55.34 113 LEU A C 1
ATOM 871 O O . LEU A 1 113 ? -28.190 33.423 33.345 1.00 55.34 113 LEU A O 1
ATOM 875 N N . ARG A 1 114 ? -26.557 33.290 34.871 1.00 59.88 114 ARG A N 1
ATOM 876 C CA . ARG A 1 114 ? -26.687 34.645 35.421 1.00 59.88 114 ARG A CA 1
ATOM 877 C C . ARG A 1 114 ? -25.638 35.630 34.905 1.00 59.88 114 ARG A C 1
ATOM 879 O O . ARG A 1 114 ? -25.863 36.823 35.073 1.00 59.88 114 ARG A O 1
ATOM 886 N N . GLY A 1 115 ? -24.559 35.165 34.269 1.00 53.81 115 GLY A N 1
ATOM 887 C CA . GLY A 1 115 ? -23.569 36.044 33.640 1.00 53.81 115 GLY A CA 1
ATOM 888 C C . GLY A 1 115 ? -22.819 36.969 34.605 1.00 53.81 115 GLY A C 1
ATOM 889 O O . GLY A 1 115 ? -22.525 38.100 34.228 1.00 53.81 115 GLY A O 1
ATOM 890 N N . ASP A 1 116 ? -22.519 36.528 35.834 1.00 61.59 116 ASP A N 1
ATOM 891 C CA . ASP A 1 116 ? -21.684 37.308 36.773 1.00 61.59 116 ASP A CA 1
ATOM 892 C C . ASP A 1 116 ? -20.180 36.993 36.676 1.00 61.59 116 ASP A C 1
ATOM 894 O O . ASP A 1 116 ? -19.379 37.490 37.471 1.00 61.59 116 ASP A O 1
ATOM 898 N N . GLU A 1 117 ? -19.801 36.199 35.672 1.00 53.72 117 GLU A N 1
ATOM 899 C CA . GLU A 1 117 ? -18.453 35.677 35.472 1.00 53.72 117 GLU A CA 1
ATOM 900 C C . GLU A 1 117 ? -17.449 36.838 35.335 1.00 53.72 117 GLU A C 1
ATOM 902 O O . GLU A 1 117 ? -17.370 37.504 34.303 1.00 53.72 117 GLU A O 1
ATOM 907 N N . GLY A 1 118 ? -16.706 37.109 36.416 1.00 57.69 118 GLY A N 1
ATOM 908 C CA . GLY A 1 118 ? -15.669 38.145 36.483 1.00 57.69 118 GLY A CA 1
ATOM 909 C C . GLY A 1 118 ? -15.957 39.345 37.394 1.00 57.69 118 GLY A C 1
ATOM 910 O O . GLY A 1 118 ? -15.150 40.274 37.415 1.00 57.69 118 GLY A O 1
ATOM 911 N N . GLN A 1 119 ? -17.057 39.367 38.156 1.00 56.34 119 GLN A N 1
ATOM 912 C CA . GLN A 1 119 ? -17.285 40.435 39.138 1.00 56.34 119 GLN A CA 1
ATOM 913 C C . GLN A 1 119 ? -16.618 40.122 40.484 1.00 56.34 119 GLN A C 1
ATOM 915 O O . GLN A 1 119 ? -16.917 39.115 41.124 1.00 56.34 119 GLN A O 1
ATOM 920 N N . GLU A 1 120 ? -15.729 41.008 40.945 1.00 59.16 120 GLU A N 1
ATOM 921 C CA . GLU A 1 120 ? -15.227 40.934 42.318 1.00 59.16 120 GLU A CA 1
ATOM 922 C C . GLU A 1 120 ? -16.384 41.147 43.310 1.00 59.16 120 GLU A C 1
ATOM 924 O O . GLU A 1 120 ? -17.180 42.079 43.142 1.00 59.16 120 GLU A O 1
ATOM 929 N N . PRO A 1 121 ? -16.498 40.315 44.363 1.00 59.06 121 PRO A N 1
ATOM 930 C CA . PRO A 1 121 ? -17.558 40.464 45.344 1.00 59.06 121 PRO A CA 1
ATOM 931 C C . PRO A 1 121 ? -17.419 41.815 46.051 1.00 59.06 121 PRO A C 1
ATOM 933 O O . PRO A 1 121 ? -16.413 42.098 46.706 1.00 59.06 121 PRO A O 1
ATOM 936 N N . VAL A 1 122 ? -18.453 42.652 45.937 1.00 59.69 122 VAL A N 1
ATOM 937 C CA . VAL A 1 122 ? -18.522 43.941 46.632 1.00 59.69 122 VAL A CA 1
ATOM 938 C C . VAL A 1 122 ? -18.406 43.683 48.136 1.00 59.69 122 VAL A C 1
ATOM 940 O O . VAL A 1 122 ? -19.224 42.967 48.714 1.00 59.69 122 VAL A O 1
ATOM 943 N N . LYS A 1 123 ? -17.385 44.254 48.786 1.00 59.38 123 LYS A N 1
ATOM 944 C CA . LYS A 1 123 ? -17.236 44.196 50.247 1.00 59.38 123 LYS A CA 1
ATOM 945 C C . LYS A 1 123 ? -18.341 45.031 50.883 1.00 59.38 123 LYS A C 1
ATOM 947 O O . LYS A 1 123 ? -18.278 46.258 50.879 1.00 59.38 123 LYS A O 1
ATOM 952 N N . VAL A 1 124 ? -19.362 44.358 51.395 1.00 63.00 124 VAL A N 1
ATOM 953 C CA . VAL A 1 124 ? -20.476 44.994 52.097 1.00 63.00 124 VAL A CA 1
ATOM 954 C C . VAL A 1 124 ? -20.193 44.959 53.596 1.00 63.00 124 VAL A C 1
ATOM 956 O O . VAL A 1 124 ? -19.847 43.907 54.130 1.00 63.00 124 VAL A O 1
ATOM 959 N N . ASP A 1 125 ? -20.351 46.101 54.263 1.00 69.06 125 ASP A N 1
ATOM 960 C CA . ASP A 1 125 ? -20.262 46.203 55.719 1.00 69.06 125 ASP A CA 1
ATOM 961 C C . ASP A 1 125 ? -21.312 45.311 56.409 1.00 69.06 125 ASP A C 1
ATOM 963 O O . ASP A 1 125 ? -22.429 45.118 55.905 1.00 69.06 125 ASP A O 1
ATOM 967 N N . GLU A 1 126 ? -20.947 44.735 57.553 1.00 65.62 126 GLU A N 1
ATOM 968 C CA . GLU A 1 126 ? -21.660 43.598 58.142 1.00 65.62 126 GLU A CA 1
ATOM 969 C C . GLU A 1 126 ? -23.100 43.958 58.545 1.00 65.62 126 GLU A C 1
ATOM 971 O O . GLU A 1 126 ? -24.023 43.173 58.301 1.00 65.62 126 GLU A O 1
ATOM 976 N N . GLU A 1 127 ? -23.334 45.189 59.010 1.00 69.38 127 GLU A N 1
ATOM 977 C CA . GLU A 1 127 ? -24.677 45.703 59.312 1.00 69.38 127 GLU A CA 1
ATOM 978 C C . GLU A 1 127 ? -25.571 45.814 58.070 1.00 69.38 127 GLU A C 1
ATOM 980 O O . GLU A 1 127 ? -26.776 45.538 58.115 1.00 69.38 127 GLU A O 1
ATOM 985 N N . THR A 1 128 ? -24.991 46.198 56.934 1.00 68.38 128 THR A N 1
ATOM 986 C CA . THR A 1 128 ? -25.734 46.363 55.679 1.00 68.38 128 THR A CA 1
ATOM 987 C C . THR A 1 128 ? -26.104 44.999 55.098 1.00 68.38 128 THR A C 1
ATOM 989 O O . THR A 1 128 ? -27.224 44.808 54.617 1.00 68.38 128 THR A O 1
ATOM 992 N N . SER A 1 129 ? -25.218 44.008 55.244 1.00 67.38 129 SER A N 1
ATOM 993 C CA . SER A 1 129 ? -25.504 42.617 54.874 1.00 67.38 129 SER A CA 1
ATOM 994 C C . SER A 1 129 ? -26.683 42.034 55.670 1.00 67.38 129 SER A C 1
ATOM 996 O O . SER A 1 129 ? -27.535 41.334 55.114 1.00 67.38 129 SER A O 1
ATOM 998 N N . GL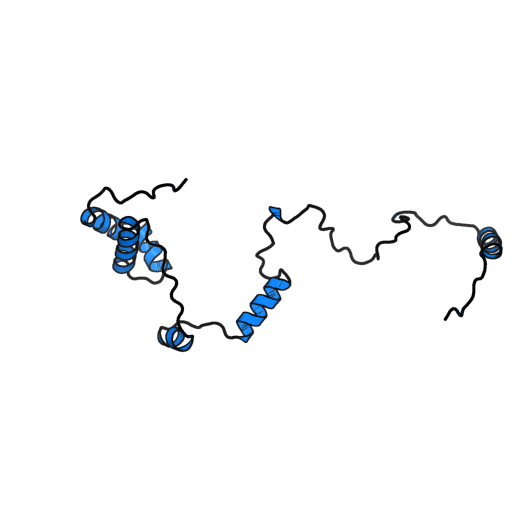N A 1 130 ? -26.779 42.367 56.962 1.00 71.19 130 GLN A N 1
ATOM 999 C CA . GLN A 1 130 ? -27.837 41.876 57.841 1.00 71.19 130 GLN A CA 1
ATOM 1000 C C . GLN A 1 130 ? -29.190 42.513 57.519 1.00 71.19 130 GLN A C 1
ATOM 1002 O O . GLN A 1 130 ? -30.193 41.798 57.480 1.00 71.19 130 GLN A O 1
ATOM 1007 N N . LYS A 1 131 ? -29.231 43.818 57.217 1.00 73.50 131 LYS A N 1
ATOM 1008 C CA . LYS A 1 131 ? -30.462 44.498 56.772 1.00 73.50 131 LYS A CA 1
ATOM 1009 C C . LYS A 1 131 ? -30.994 43.910 55.467 1.00 73.50 131 LYS A C 1
ATOM 1011 O O . LYS A 1 131 ? -32.185 43.637 55.354 1.00 73.50 131 LYS A O 1
ATOM 1016 N N . LEU A 1 132 ? -30.117 43.633 54.504 1.00 68.25 132 LEU A N 1
ATOM 1017 C CA . LEU A 1 132 ? -30.519 43.046 53.223 1.00 68.25 132 LEU A CA 1
ATOM 1018 C C . LEU A 1 132 ? -31.062 41.619 53.387 1.00 68.25 132 LEU A C 1
ATOM 1020 O O . LEU A 1 132 ? -32.061 41.268 52.762 1.00 68.25 132 LEU A O 1
ATOM 1024 N N . ARG A 1 133 ? -30.481 40.818 54.292 1.00 66.44 133 ARG A N 1
ATOM 1025 C CA . ARG A 1 133 ? -30.966 39.462 54.611 1.00 66.44 133 ARG A CA 1
ATOM 1026 C C . ARG A 1 133 ? -32.364 39.426 55.235 1.00 66.44 133 ARG A C 1
ATOM 1028 O O . ARG A 1 133 ? -33.017 38.391 55.143 1.00 66.44 133 ARG A O 1
ATOM 1035 N N . GLN A 1 134 ? -32.832 40.514 55.849 1.00 69.12 134 GLN A N 1
ATOM 1036 C CA . GLN A 1 134 ? -34.195 40.600 56.393 1.00 69.12 134 GLN A CA 1
ATOM 1037 C C . GLN A 1 134 ? -35.255 40.770 55.296 1.00 69.12 134 GLN A C 1
ATOM 1039 O O . GLN A 1 134 ? -36.402 40.380 55.494 1.00 69.12 134 GLN A O 1
ATOM 1044 N N . HIS A 1 135 ? -34.868 41.302 54.132 1.00 65.12 135 HIS A N 1
ATOM 1045 C CA . HIS A 1 135 ? -35.760 41.501 52.987 1.00 65.12 135 HIS A CA 1
ATOM 1046 C C . HIS A 1 135 ? -35.716 40.357 51.968 1.00 65.12 135 HIS A C 1
ATOM 1048 O O . HIS A 1 135 ? -36.520 40.342 51.037 1.00 65.12 135 HIS A O 1
ATOM 1054 N N . VAL A 1 136 ? -34.818 39.381 52.142 1.00 64.94 136 VAL A N 1
ATOM 1055 C CA . VAL A 1 136 ? -34.838 38.148 51.350 1.00 64.94 136 VAL A CA 1
ATOM 1056 C C . VAL A 1 136 ? -35.951 37.249 51.900 1.00 64.94 136 VAL A C 1
ATOM 1058 O O . VAL A 1 136 ? -35.886 36.863 53.071 1.00 64.94 136 VAL A O 1
ATOM 1061 N N . PRO A 1 137 ? -36.966 36.877 51.097 1.00 61.03 137 PRO A N 1
ATOM 1062 C CA . PRO A 1 137 ? -37.988 35.942 51.541 1.00 61.03 137 PRO A CA 1
ATOM 1063 C C . PRO A 1 137 ? -37.317 34.617 51.912 1.00 61.03 137 PRO A C 1
ATOM 1065 O O . PRO A 1 137 ? -36.739 33.947 51.057 1.00 61.03 137 PRO A O 1
ATOM 1068 N N . LYS A 1 138 ? -37.381 34.227 53.190 1.00 62.56 138 LYS A N 1
ATOM 1069 C CA . LYS A 1 138 ? -36.963 32.893 53.641 1.00 62.56 138 LYS A CA 1
ATOM 1070 C C . LYS A 1 138 ? -38.005 31.866 53.186 1.00 62.56 138 LYS A C 1
ATOM 1072 O O . LYS A 1 138 ? -38.839 31.425 53.970 1.00 62.56 138 LYS A O 1
ATOM 1077 N N . GLY A 1 139 ? -37.982 31.519 51.901 1.00 47.72 139 GLY A N 1
ATOM 1078 C CA . GLY A 1 139 ? -38.657 30.335 51.375 1.00 47.72 139 GLY A CA 1
ATOM 1079 C C . GLY A 1 139 ? -37.870 29.101 51.803 1.00 47.72 139 GLY A C 1
ATOM 1080 O O . GLY A 1 139 ? -36.779 28.871 51.290 1.00 47.72 139 GLY A O 1
ATOM 1081 N N . GLY A 1 140 ? -38.388 28.410 52.818 1.00 47.03 140 GLY A N 1
ATOM 1082 C CA . GLY A 1 140 ? -37.740 27.317 53.538 1.00 47.03 140 GLY A CA 1
ATOM 1083 C C . GLY A 1 140 ? -37.779 25.940 52.851 1.00 47.03 140 GLY A C 1
ATOM 1084 O O . GLY A 1 140 ? -38.114 25.847 51.669 1.00 47.03 140 GLY A O 1
ATOM 1085 N N . PRO A 1 141 ? -37.401 24.889 53.607 1.00 54.38 141 PRO A N 1
ATOM 1086 C CA . PRO A 1 141 ? -37.347 23.502 53.152 1.00 54.38 141 PRO A CA 1
ATOM 1087 C C . PRO A 1 141 ? -38.771 22.970 52.927 1.00 54.38 141 PRO A C 1
ATOM 1089 O O . PRO A 1 141 ? -39.708 23.467 53.543 1.00 54.38 141 PRO A O 1
ATOM 1092 N N . ASP A 1 142 ? -38.904 21.964 52.065 1.00 51.53 142 ASP A N 1
ATOM 1093 C CA . ASP A 1 142 ? -40.143 21.296 51.627 1.00 51.53 142 ASP A CA 1
ATOM 1094 C C . ASP A 1 142 ? -40.895 21.963 50.464 1.00 51.53 142 ASP A C 1
ATOM 1096 O O . ASP A 1 142 ? -41.828 22.754 50.622 1.00 51.53 142 ASP A O 1
ATOM 1100 N N . ARG A 1 143 ? -40.547 21.523 49.249 1.00 46.81 143 ARG A N 1
ATOM 1101 C CA . ARG A 1 143 ? -41.506 21.357 48.151 1.00 46.81 143 ARG A CA 1
ATOM 1102 C C . ARG A 1 143 ? -41.242 20.005 47.479 1.00 46.81 143 ARG A C 1
ATOM 1104 O O . ARG A 1 143 ? -40.175 19.831 46.905 1.00 46.81 143 ARG A O 1
ATOM 1111 N N . VAL A 1 144 ? -42.217 19.111 47.686 1.00 40.41 144 VAL A N 1
ATOM 1112 C CA . VAL A 1 144 ? -42.610 17.867 46.983 1.00 40.41 144 VAL A CA 1
ATOM 1113 C C . VAL A 1 144 ? -41.731 17.425 45.817 1.00 40.41 144 VAL A C 1
ATOM 1115 O O . VAL A 1 144 ? -41.593 18.217 44.860 1.00 40.41 144 VAL A O 1
#

Foldseek 3Di:
DPDPDAADPDDLVVQLVVLLPDVVLVVVCVVVVHDSSVSSVVVSVCNHVVVDDDDDDDDDCVVCVVVVHHDDDPVRVVVVVVCVVVCNPVCHDPPVPCPVPPPDPDPDDDPDPPPPPPDDPPDDDPVVVVVVVVPPPCPDDDDD

Organism: Myxococcus xanthus (NCBI:txid34)

Mean predicted aligned error: 18.65 Å